Protein AF-A0A6L8KAF8-F1 (afdb_monomer)

Foldseek 3Di:
DPPDDDDPVLVVLLLVCLLVVHDQVVSQVVCVVVVDDRDDPVVSVVSNCVNVVCVVVVVVVVVDDPDDPPPDDPDDPDDPDDD

Nearest PDB structures (foldseek):
  6xg8-assembly1_B  TM=5.889E-01  e=5.314E+00  Acetivibrio thermocellus ATCC 27405

pLDDT: mean 71.53, std 20.31, range [39.53, 95.44]

Mean predicted aligned error: 13.74 Å

Radius of gyration: 17.41 Å; Cα contacts (8 Å, |Δi|>4): 40; chains: 1; bounding box: 42×53×35 Å

Solvent-accessible surface area (backbone atoms only — not comparable to full-atom values): 5360 Å² total; per-residue (Å²): 132,88,72,81,78,77,51,73,68,58,48,49,48,50,52,51,27,43,70,68,69,49,52,73,66,59,40,36,60,68,32,45,87,74,74,47,76,78,74,54,67,69,59,50,52,53,47,36,55,55,51,41,46,51,47,54,50,47,63,50,40,75,76,51,70,98,71,67,92,65,88,71,83,90,76,78,85,78,78,89,76,92,128

Organism: NCBI:txid2692175

Secondary structure (DSSP, 8-state):
--PPPPPHHHH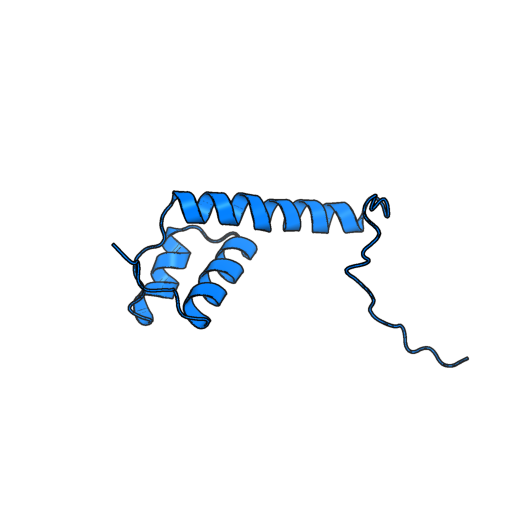HHHHHHHHTT--HHHHHHHHGGGTPPPPPHHHHHHHHHHHHHHHHHHHHTTTS----SS-------------

Structure (mmCIF, N/CA/C/O backbone):
data_AF-A0A6L8KAF8-F1
#
_entry.id   AF-A0A6L8KAF8-F1
#
loop_
_atom_site.group_PDB
_atom_site.id
_atom_site.type_symbol
_atom_site.label_atom_id
_atom_site.label_alt_id
_atom_site.label_comp_id
_atom_site.label_asym_id
_atom_site.label_entity_id
_atom_site.label_seq_id
_atom_site.pdbx_PDB_ins_code
_atom_site.Cartn_x
_atom_site.Cartn_y
_atom_site.Cartn_z
_atom_site.occupancy
_atom_site.B_iso_or_equiv
_atom_site.auth_seq_id
_atom_site.auth_comp_id
_atom_site.auth_asym_id
_atom_site.auth_atom_id
_atom_site.pdbx_PDB_model_num
ATOM 1 N N . MET A 1 1 ? 2.976 16.035 18.958 1.00 39.59 1 MET A N 1
ATOM 2 C CA . MET A 1 1 ? 1.705 15.305 18.751 1.00 39.59 1 MET A CA 1
ATOM 3 C C . MET A 1 1 ? 2.057 13.874 18.372 1.00 39.59 1 MET A C 1
ATOM 5 O O . MET A 1 1 ? 2.581 13.661 17.288 1.00 39.59 1 MET A O 1
ATOM 9 N N . SER A 1 2 ? 1.896 12.917 19.289 1.00 46.50 2 SER A N 1
ATOM 10 C CA . SER A 1 2 ? 2.206 11.506 19.017 1.00 46.50 2 SER A CA 1
ATOM 11 C C . SER A 1 2 ? 1.092 10.936 18.140 1.00 46.50 2 SER A C 1
ATOM 13 O O . SER A 1 2 ? -0.013 10.693 18.621 1.00 46.50 2 SER A O 1
ATOM 15 N N . GLY A 1 3 ? 1.330 10.848 16.830 1.00 60.50 3 GLY A N 1
ATOM 16 C CA . GLY A 1 3 ? 0.363 10.281 15.893 1.00 60.50 3 GLY A CA 1
ATOM 17 C C . GLY A 1 3 ? 0.037 8.840 16.284 1.00 60.50 3 GLY A C 1
ATOM 18 O O . GLY A 1 3 ? 0.942 8.054 16.570 1.00 60.50 3 GLY A O 1
ATOM 19 N N . LYS A 1 4 ? -1.254 8.491 16.316 1.00 69.56 4 LYS A N 1
ATOM 20 C CA . LYS A 1 4 ? -1.718 7.119 16.562 1.00 69.56 4 LYS A CA 1
ATOM 21 C C . LYS A 1 4 ? -0.980 6.175 15.605 1.00 69.56 4 LYS A C 1
ATOM 23 O O . LYS A 1 4 ? -1.053 6.347 14.388 1.00 69.56 4 LYS A O 1
ATOM 28 N N . LYS A 1 5 ? -0.229 5.212 16.151 1.00 80.81 5 LYS A N 1
ATOM 29 C CA . LYS A 1 5 ? 0.488 4.222 15.336 1.00 80.81 5 LYS A CA 1
ATOM 30 C C . LYS A 1 5 ? -0.529 3.416 14.528 1.00 80.81 5 LYS A C 1
ATOM 32 O O . LYS A 1 5 ? -1.513 2.940 15.090 1.00 80.81 5 LYS A O 1
ATOM 37 N N . ARG A 1 6 ? -0.271 3.263 13.227 1.00 85.50 6 ARG A N 1
ATOM 38 C CA . ARG A 1 6 ? -1.114 2.472 12.323 1.00 85.50 6 ARG A CA 1
ATOM 39 C C . ARG A 1 6 ? -1.149 1.008 12.755 1.00 85.50 6 ARG A C 1
ATOM 41 O O . ARG A 1 6 ? -0.100 0.435 13.084 1.00 85.50 6 ARG A O 1
ATOM 48 N N . THR A 1 7 ? -2.331 0.402 12.731 1.00 90.06 7 THR A N 1
ATOM 49 C CA . THR A 1 7 ? -2.502 -1.021 13.065 1.00 90.06 7 THR A CA 1
ATOM 50 C C . THR A 1 7 ? -1.840 -1.919 12.009 1.00 90.06 7 THR A C 1
ATOM 52 O O . THR A 1 7 ? -1.572 -1.464 10.894 1.00 90.06 7 THR A O 1
ATOM 55 N N . PRO A 1 8 ? -1.532 -3.194 12.318 1.00 91.50 8 PRO A N 1
ATOM 56 C CA . PRO A 1 8 ? -0.984 -4.118 11.324 1.00 91.50 8 PRO A CA 1
ATOM 57 C C . PRO A 1 8 ? -1.834 -4.221 10.051 1.00 91.50 8 PRO A C 1
ATOM 59 O O . PRO A 1 8 ? -1.276 -4.179 8.958 1.00 91.50 8 PRO A O 1
ATOM 62 N N . SER A 1 9 ? -3.162 -4.264 10.186 1.00 89.38 9 SER A N 1
ATOM 63 C CA . SER A 1 9 ? -4.091 -4.334 9.052 1.00 89.38 9 SER A CA 1
ATOM 64 C C . SER A 1 9 ? -4.058 -3.069 8.194 1.00 89.38 9 SER A C 1
ATOM 66 O O . SER A 1 9 ? -3.979 -3.158 6.974 1.00 89.38 9 SER A O 1
ATOM 68 N N . GLU A 1 10 ? -4.033 -1.888 8.819 1.00 90.62 10 GLU A N 1
ATOM 69 C CA . GLU A 1 10 ? -3.896 -0.617 8.096 1.00 90.62 10 GLU A CA 1
ATOM 70 C C . GLU A 1 10 ? -2.590 -0.562 7.299 1.00 90.62 10 GLU A C 1
ATOM 72 O O . GLU A 1 10 ? -2.581 -0.148 6.143 1.00 90.62 10 GLU A O 1
ATOM 77 N N . ARG A 1 11 ? -1.479 -1.014 7.895 1.00 90.38 11 ARG A N 1
ATOM 78 C CA . ARG A 1 11 ? -0.190 -1.072 7.196 1.00 90.38 11 ARG A CA 1
ATOM 79 C C . ARG A 1 11 ? -0.226 -2.048 6.023 1.00 90.38 11 ARG A C 1
ATOM 81 O O . ARG A 1 11 ? 0.290 -1.713 4.964 1.00 90.38 11 ARG A O 1
ATOM 88 N N . ALA A 1 12 ? -0.841 -3.218 6.196 1.00 90.94 12 ALA A N 1
ATOM 89 C CA . ALA A 1 12 ? -0.973 -4.206 5.129 1.00 90.94 12 ALA A CA 1
ATOM 90 C C . ALA A 1 12 ? -1.741 -3.642 3.924 1.00 90.94 12 ALA A C 1
ATOM 92 O O . ALA A 1 12 ? -1.275 -3.786 2.799 1.00 90.94 12 ALA A O 1
ATOM 93 N N . ILE A 1 13 ? -2.851 -2.931 4.161 1.00 92.31 13 ILE A N 1
ATOM 94 C CA . ILE A 1 13 ? -3.626 -2.257 3.106 1.00 92.31 13 ILE A CA 1
ATOM 95 C C . ILE A 1 13 ? -2.772 -1.221 2.372 1.00 92.31 13 ILE A C 1
ATOM 97 O O . ILE A 1 13 ? -2.754 -1.201 1.146 1.00 92.31 13 ILE A O 1
ATOM 101 N N . ILE A 1 14 ? -2.028 -0.390 3.109 1.00 90.75 14 ILE A N 1
ATOM 102 C CA . ILE A 1 14 ? -1.165 0.638 2.514 1.00 90.75 14 ILE A CA 1
ATOM 103 C C . ILE A 1 14 ? -0.078 -0.003 1.641 1.00 90.75 14 ILE A C 1
ATOM 105 O O . I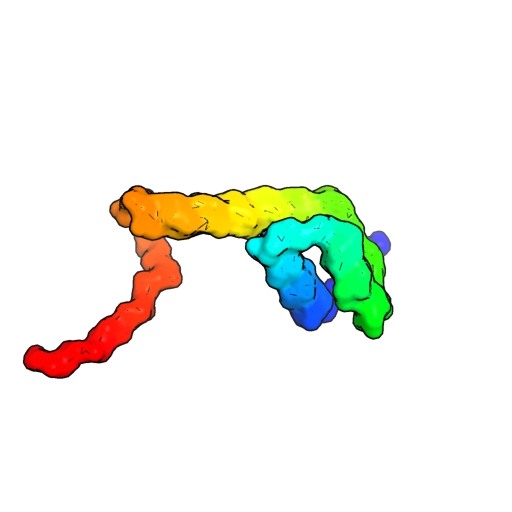LE A 1 14 ? 0.099 0.403 0.496 1.00 90.75 14 ILE A O 1
ATOM 109 N N . TYR A 1 15 ? 0.639 -1.009 2.152 1.00 89.75 15 TYR A N 1
ATOM 110 C CA . TYR A 1 15 ? 1.709 -1.664 1.395 1.00 89.75 15 TYR A CA 1
ATOM 111 C C . TYR A 1 15 ? 1.174 -2.414 0.173 1.00 89.75 15 TYR A C 1
ATOM 113 O O . TYR A 1 15 ? 1.720 -2.258 -0.916 1.00 89.75 15 TYR A O 1
ATOM 121 N N . ALA A 1 16 ? 0.094 -3.182 0.332 1.00 89.25 16 ALA A N 1
ATOM 122 C CA . ALA A 1 16 ? -0.527 -3.907 -0.771 1.00 89.25 16 ALA A CA 1
ATOM 123 C C . ALA A 1 16 ? -1.084 -2.952 -1.833 1.00 89.25 16 ALA A C 1
ATOM 125 O O . ALA A 1 16 ? -0.910 -3.201 -3.020 1.00 89.25 16 ALA A O 1
ATOM 126 N N . GLY A 1 17 ? -1.696 -1.838 -1.423 1.00 90.56 17 GLY A N 1
ATOM 127 C CA . GLY A 1 17 ? -2.202 -0.826 -2.345 1.00 90.56 17 GLY A CA 1
ATOM 128 C C . GLY A 1 17 ? -1.089 -0.145 -3.135 1.00 90.56 17 GLY A C 1
ATOM 129 O O . GLY A 1 17 ? -1.190 -0.038 -4.352 1.00 90.56 17 GLY A O 1
ATOM 130 N N . VAL A 1 18 ? 0.007 0.241 -2.472 1.00 88.25 18 VAL A N 1
ATOM 131 C CA . VAL A 1 18 ? 1.178 0.836 -3.140 1.00 88.25 18 VAL A CA 1
ATOM 132 C C . VAL A 1 18 ? 1.810 -0.145 -4.131 1.00 88.25 18 VAL A C 1
ATOM 134 O O . VAL A 1 18 ? 2.089 0.233 -5.267 1.00 88.25 18 VAL A O 1
ATOM 137 N N . LEU A 1 19 ? 2.009 -1.405 -3.731 1.00 85.56 19 LEU A N 1
ATOM 138 C CA . LEU A 1 19 ? 2.546 -2.449 -4.614 1.00 85.56 19 LEU A CA 1
ATOM 139 C C . LEU A 1 19 ? 1.596 -2.771 -5.774 1.00 85.56 19 LEU A C 1
ATOM 141 O O . LEU A 1 19 ? 2.041 -3.000 -6.892 1.00 85.56 19 LEU A O 1
ATOM 145 N N . GLY A 1 20 ? 0.288 -2.746 -5.524 1.00 85.12 20 GLY A N 1
ATOM 146 C CA . GLY A 1 20 ? -0.750 -2.938 -6.536 1.00 85.12 20 GLY A CA 1
ATOM 147 C C . GLY A 1 20 ? -0.964 -1.735 -7.458 1.00 85.12 20 GLY A C 1
ATOM 148 O O . GLY A 1 20 ? -1.829 -1.797 -8.326 1.00 85.12 20 GLY A O 1
ATOM 149 N N . GLY A 1 21 ? -0.215 -0.639 -7.278 1.00 85.75 21 GLY A N 1
ATOM 150 C CA . GLY A 1 21 ? -0.337 0.568 -8.097 1.00 85.75 21 GLY A CA 1
ATOM 151 C C . GLY A 1 21 ? -1.614 1.379 -7.848 1.00 85.75 21 GLY A C 1
ATOM 152 O O . GLY A 1 21 ? -1.984 2.195 -8.691 1.00 85.75 21 GLY A O 1
ATOM 153 N N . LEU A 1 22 ? -2.289 1.169 -6.714 1.00 91.06 22 LEU A N 1
ATOM 154 C CA . LEU A 1 22 ? -3.467 1.946 -6.331 1.00 91.06 22 LEU A CA 1
ATOM 155 C C . LEU A 1 22 ? -3.090 3.389 -6.006 1.00 91.06 22 LEU A C 1
ATOM 157 O O . LEU A 1 22 ? -2.033 3.656 -5.436 1.00 91.06 22 LEU A O 1
ATOM 161 N N . SER A 1 23 ? -3.990 4.320 -6.315 1.00 92.19 23 SER A N 1
ATOM 162 C CA . SER A 1 23 ? -3.845 5.715 -5.911 1.00 92.19 23 SER A CA 1
ATOM 163 C C . SER A 1 23 ? -4.029 5.887 -4.402 1.00 92.19 23 SER A C 1
ATOM 165 O O . SER A 1 23 ? -4.658 5.074 -3.720 1.00 92.19 23 SER A O 1
ATOM 167 N N . ILE A 1 24 ? -3.533 7.005 -3.867 1.00 94.12 24 ILE A N 1
ATOM 168 C CA . ILE A 1 24 ? -3.728 7.354 -2.456 1.00 94.12 24 ILE A CA 1
ATOM 169 C C . ILE A 1 24 ? -5.216 7.427 -2.074 1.00 94.12 24 ILE A C 1
ATOM 171 O O . ILE A 1 24 ? -5.576 7.012 -0.977 1.00 94.12 24 ILE A O 1
ATOM 175 N N . GLN A 1 25 ? -6.085 7.885 -2.983 1.00 95.19 25 GLN A N 1
ATOM 176 C CA . GLN A 1 25 ? -7.530 7.955 -2.749 1.00 95.19 25 GLN A CA 1
ATOM 177 C C . GLN A 1 25 ? -8.140 6.559 -2.596 1.00 95.19 25 GLN A C 1
ATOM 179 O O . GLN A 1 25 ? -8.906 6.328 -1.667 1.00 95.19 25 GLN A O 1
ATOM 184 N N . GLN A 1 26 ? -7.745 5.614 -3.451 1.00 95.00 26 GLN A N 1
ATOM 185 C CA . GLN A 1 26 ? -8.215 4.228 -3.377 1.00 95.00 26 GLN A CA 1
ATOM 186 C C . GLN A 1 26 ? -7.746 3.542 -2.087 1.00 95.00 26 GLN A C 1
ATOM 188 O O . GLN A 1 26 ? -8.489 2.781 -1.472 1.00 95.00 26 GLN A O 1
ATOM 193 N N . ILE A 1 27 ? -6.523 3.831 -1.633 1.00 93.62 27 ILE A N 1
ATOM 194 C CA . ILE A 1 27 ? -6.023 3.325 -0.347 1.00 93.62 27 ILE A CA 1
ATOM 195 C C . ILE A 1 27 ? -6.813 3.935 0.819 1.00 93.62 27 ILE A C 1
ATOM 197 O O . ILE A 1 27 ? -7.173 3.216 1.750 1.00 93.62 27 ILE A O 1
ATOM 201 N N . ASP A 1 28 ? -7.121 5.232 0.772 1.00 94.19 28 ASP A N 1
ATOM 202 C CA . ASP A 1 28 ? -7.936 5.898 1.793 1.00 94.19 28 ASP A CA 1
ATOM 203 C C . ASP A 1 28 ? -9.359 5.317 1.875 1.00 94.19 28 ASP A C 1
ATOM 205 O O . ASP A 1 28 ? -9.871 5.120 2.979 1.00 94.19 28 ASP A O 1
ATOM 209 N N . GLU A 1 29 ? -9.975 4.979 0.740 1.00 95.44 29 GLU A N 1
ATOM 210 C CA . GLU A 1 29 ? -11.279 4.300 0.682 1.00 95.44 29 GLU A CA 1
ATOM 211 C C . GLU A 1 29 ? -11.242 2.926 1.372 1.00 95.44 29 GLU A C 1
ATOM 213 O O . GLU A 1 29 ? -12.152 2.584 2.128 1.00 95.44 29 GLU A O 1
ATOM 218 N N . LEU A 1 30 ? -10.159 2.159 1.195 1.00 94.06 30 LEU A N 1
ATOM 219 C CA . LEU A 1 30 ? -9.962 0.866 1.867 1.00 94.06 30 LEU A CA 1
ATOM 220 C C . LEU A 1 30 ? -9.687 1.006 3.373 1.00 94.06 30 LEU A C 1
ATOM 222 O O . LEU A 1 30 ? -9.992 0.105 4.156 1.00 94.06 30 LEU A O 1
ATOM 226 N N . LEU A 1 31 ? -9.107 2.129 3.793 1.00 93.12 31 LEU A N 1
ATOM 227 C CA . LEU A 1 31 ? -8.804 2.433 5.192 1.00 93.12 31 LEU A CA 1
ATOM 228 C C . LEU A 1 31 ? -10.017 2.982 5.960 1.00 93.12 31 LEU A C 1
ATOM 230 O O . LEU A 1 31 ? -10.119 2.777 7.174 1.00 93.12 31 LEU A O 1
ATOM 234 N N . GLN A 1 32 ? -10.951 3.641 5.272 1.00 92.62 32 GLN A N 1
ATOM 235 C CA . GLN A 1 32 ? -12.161 4.225 5.853 1.00 92.62 32 GLN A CA 1
ATOM 236 C C . GLN A 1 32 ? -12.995 3.256 6.718 1.00 92.62 32 GLN A C 1
ATOM 238 O O . GLN A 1 32 ? -13.326 3.640 7.845 1.00 92.62 32 GLN A O 1
ATOM 243 N N . PRO A 1 33 ? -13.319 2.015 6.291 1.00 92.31 33 PRO A N 1
ATOM 244 C CA . PRO A 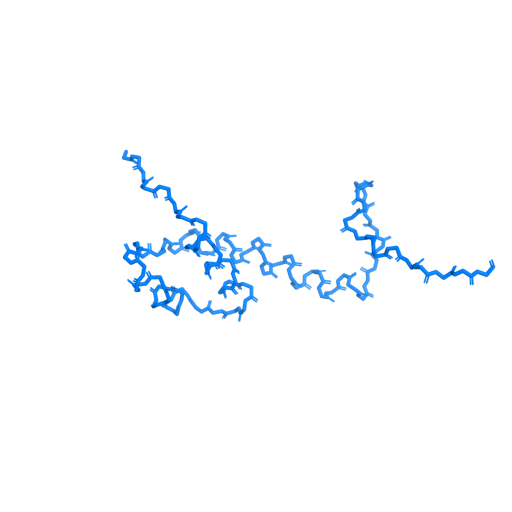1 33 ? -14.103 1.086 7.111 1.00 92.31 33 PRO A CA 1
ATOM 245 C C . PRO A 1 33 ? -13.394 0.659 8.406 1.00 92.31 33 PRO A C 1
ATOM 247 O O . PRO A 1 33 ? -14.050 0.207 9.340 1.00 92.31 33 PRO A O 1
ATOM 250 N N . LEU A 1 34 ? -12.072 0.837 8.500 1.00 89.00 34 LEU A N 1
ATOM 251 C CA . LEU A 1 34 ? -11.291 0.559 9.710 1.00 89.00 34 LEU A CA 1
ATOM 252 C C . LEU A 1 34 ? -11.230 1.756 10.676 1.00 89.00 34 LEU A C 1
ATOM 254 O O . LEU A 1 34 ? -10.570 1.680 11.712 1.00 89.00 34 LEU A O 1
ATOM 258 N N . GLY A 1 35 ? -11.876 2.882 10.343 1.00 87.88 35 GLY A N 1
ATOM 259 C CA . GLY A 1 35 ? -11.773 4.127 11.112 1.00 87.88 35 GLY A CA 1
ATOM 260 C C . GLY A 1 35 ? -10.363 4.726 11.092 1.00 87.88 35 GLY A C 1
ATOM 261 O O . GLY A 1 35 ? -9.984 5.490 11.985 1.00 87.88 35 GLY A O 1
ATOM 262 N N . ALA A 1 36 ? -9.559 4.345 10.100 1.00 86.50 36 ALA A N 1
ATOM 263 C CA . ALA A 1 36 ? -8.191 4.791 9.961 1.00 86.50 36 ALA A CA 1
ATOM 264 C C . ALA A 1 36 ? -8.161 6.187 9.316 1.00 86.50 36 ALA A C 1
ATOM 266 O O . ALA A 1 36 ? -8.939 6.501 8.419 1.00 86.50 36 ALA A O 1
ATOM 267 N N . GLY A 1 37 ? -7.263 7.057 9.788 1.00 86.00 37 GLY A N 1
ATOM 268 C CA . GLY A 1 37 ? -7.127 8.405 9.229 1.00 86.00 37 GLY A CA 1
ATOM 269 C C . GLY A 1 37 ? -6.621 8.378 7.785 1.00 86.00 37 GLY A C 1
ATOM 270 O O . GLY A 1 37 ? -5.993 7.400 7.369 1.00 86.00 37 GLY A O 1
ATOM 271 N N . ARG A 1 38 ? -6.808 9.475 7.049 1.00 88.62 38 ARG A N 1
ATOM 272 C CA . ARG A 1 38 ? -6.254 9.618 5.694 1.00 88.62 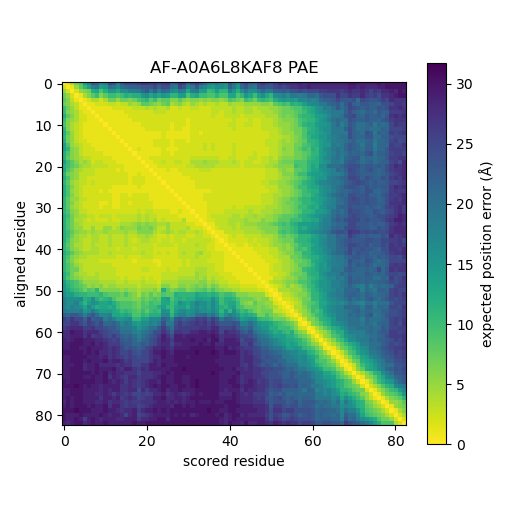38 ARG A CA 1
ATOM 273 C C . ARG A 1 38 ? -4.739 9.457 5.679 1.00 88.62 38 ARG A C 1
ATOM 275 O O . ARG A 1 38 ? -4.051 9.810 6.647 1.00 88.62 38 ARG A O 1
ATOM 282 N N . LEU A 1 39 ? -4.219 8.887 4.606 1.00 88.25 39 LEU A N 1
ATOM 283 C CA . LEU A 1 39 ? -2.794 8.727 4.395 1.00 88.25 39 LEU A CA 1
ATOM 284 C C . LEU A 1 39 ? -2.166 10.093 4.086 1.00 88.25 39 LEU A C 1
ATOM 286 O O . LEU A 1 39 ? -2.748 10.932 3.403 1.00 88.25 39 LEU A O 1
ATOM 290 N N . ASN A 1 40 ? -0.969 10.344 4.616 1.00 88.62 40 ASN A N 1
ATOM 291 C CA . ASN A 1 40 ? -0.238 11.563 4.280 1.00 88.62 40 ASN A CA 1
ATOM 292 C C . ASN A 1 40 ? 0.358 11.410 2.865 1.00 88.62 40 ASN A C 1
ATOM 294 O O . ASN A 1 40 ? 1.095 10.440 2.654 1.00 88.62 40 ASN A O 1
ATOM 298 N N . PRO A 1 41 ? 0.116 12.353 1.933 1.00 88.31 41 PRO A N 1
ATOM 299 C CA . PRO A 1 41 ? 0.671 12.306 0.579 1.00 88.31 41 PRO A CA 1
ATOM 300 C C . PRO A 1 41 ? 2.192 12.127 0.533 1.00 88.31 41 PRO A C 1
ATOM 302 O O . PRO A 1 41 ? 2.692 11.318 -0.241 1.00 88.31 41 PRO A O 1
ATOM 305 N N . ASN A 1 42 ? 2.934 12.790 1.425 1.00 87.25 42 ASN A N 1
ATOM 306 C CA . ASN A 1 42 ? 4.393 12.671 1.477 1.00 87.25 42 ASN A CA 1
ATOM 307 C C . ASN A 1 42 ? 4.837 11.263 1.901 1.00 87.25 42 ASN A C 1
ATOM 309 O O . ASN A 1 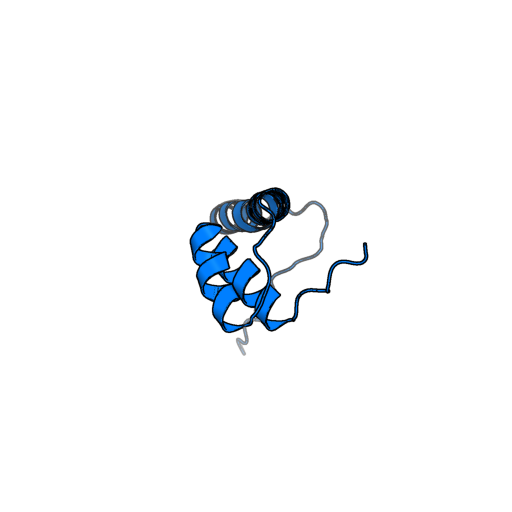42 ? 5.819 10.733 1.387 1.00 87.25 42 ASN A O 1
ATOM 313 N N . SER A 1 43 ? 4.110 10.635 2.832 1.00 84.44 43 SER A N 1
ATOM 314 C CA . SER A 1 43 ? 4.387 9.254 3.240 1.00 84.44 43 SER A CA 1
ATOM 315 C C . SER A 1 43 ? 4.044 8.265 2.131 1.00 84.44 43 SER A C 1
ATOM 317 O O . SER A 1 43 ? 4.776 7.300 1.944 1.00 84.44 43 SER A O 1
ATOM 319 N N . TYR A 1 44 ? 2.962 8.509 1.392 1.00 87.56 44 TYR A N 1
ATOM 320 C CA . TYR A 1 44 ? 2.584 7.702 0.237 1.00 87.56 44 TYR A CA 1
ATOM 321 C C . TYR A 1 44 ? 3.643 7.761 -0.871 1.00 87.56 44 TYR A C 1
ATOM 323 O O . TYR A 1 44 ? 4.088 6.709 -1.315 1.00 87.56 44 TYR A O 1
ATOM 331 N N . GLU A 1 45 ? 4.118 8.949 -1.258 1.00 85.56 45 GLU A N 1
ATOM 332 C CA . GLU A 1 45 ? 5.159 9.084 -2.290 1.00 85.56 45 GLU A CA 1
ATOM 333 C C . GLU A 1 45 ? 6.494 8.471 -1.853 1.00 85.56 45 GLU A C 1
ATOM 335 O O . GLU A 1 45 ? 7.148 7.796 -2.643 1.00 85.56 45 GLU A O 1
ATOM 340 N N . MET A 1 46 ? 6.874 8.613 -0.579 1.00 85.12 46 MET A N 1
ATOM 341 C CA . MET A 1 46 ? 8.054 7.933 -0.036 1.00 85.12 46 MET A CA 1
ATOM 342 C C . MET A 1 46 ? 7.911 6.406 -0.118 1.00 85.12 46 MET A C 1
ATOM 344 O O . MET A 1 46 ? 8.830 5.722 -0.559 1.00 85.12 46 MET A O 1
ATOM 348 N N . LEU A 1 47 ? 6.756 5.860 0.276 1.00 83.88 47 LEU A N 1
ATOM 349 C CA . LEU A 1 47 ? 6.481 4.424 0.189 1.00 83.88 47 LEU A CA 1
ATOM 350 C C . LEU A 1 47 ? 6.464 3.944 -1.262 1.00 83.88 47 LEU A C 1
ATOM 352 O O . LEU A 1 47 ? 7.067 2.923 -1.573 1.00 83.88 47 LEU A O 1
ATOM 356 N N . LYS A 1 48 ? 5.818 4.685 -2.156 1.00 82.12 48 LYS A N 1
ATOM 357 C CA . LYS A 1 48 ? 5.799 4.392 -3.585 1.00 82.12 48 LYS A CA 1
ATOM 358 C C . LYS A 1 48 ? 7.214 4.405 -4.155 1.00 82.12 48 LYS A C 1
ATOM 360 O O . LYS A 1 48 ? 7.607 3.433 -4.779 1.00 82.12 48 LYS A O 1
ATOM 365 N N . GLY A 1 49 ? 8.018 5.426 -3.870 1.00 77.81 49 GLY A N 1
ATOM 366 C CA . GLY A 1 49 ? 9.421 5.482 -4.279 1.00 77.81 49 GLY A CA 1
ATOM 367 C C . GLY A 1 49 ? 10.229 4.279 -3.792 1.00 77.81 49 GLY A C 1
ATOM 368 O O . GLY A 1 49 ? 10.945 3.676 -4.580 1.00 77.81 49 GLY A O 1
ATOM 369 N N . THR A 1 50 ? 10.068 3.871 -2.533 1.00 79.56 50 THR A N 1
ATOM 370 C CA . THR A 1 50 ? 10.782 2.712 -1.978 1.00 79.56 50 THR A CA 1
ATOM 371 C C . THR A 1 50 ? 10.299 1.394 -2.584 1.00 79.56 50 THR A C 1
ATOM 373 O O . THR A 1 50 ? 11.085 0.644 -3.150 1.00 79.56 50 THR A O 1
ATOM 376 N N . TYR A 1 51 ? 9.004 1.098 -2.492 1.00 70.50 51 TYR A N 1
ATOM 377 C CA . TYR A 1 51 ? 8.463 -0.219 -2.829 1.00 70.50 51 TYR A CA 1
ATOM 378 C C . TYR A 1 51 ? 8.215 -0.398 -4.324 1.00 70.50 51 TYR A C 1
ATOM 380 O O . TYR A 1 51 ? 8.474 -1.474 -4.853 1.00 70.50 51 TYR A O 1
ATOM 388 N N . PHE A 1 52 ? 7.760 0.641 -5.024 1.00 67.88 52 PHE A N 1
ATOM 389 C CA . PHE A 1 52 ? 7.546 0.577 -6.468 1.00 67.88 52 PHE A CA 1
ATOM 390 C C . PHE A 1 52 ? 8.881 0.560 -7.216 1.00 67.88 52 PHE A C 1
ATOM 392 O O . PHE A 1 52 ? 9.029 -0.219 -8.148 1.00 67.88 52 PHE A O 1
ATOM 399 N N . SER A 1 53 ? 9.887 1.331 -6.778 1.00 61.62 53 SER A N 1
ATOM 400 C CA . SER A 1 53 ? 11.236 1.233 -7.358 1.00 61.62 53 SER A CA 1
ATOM 401 C C . SER A 1 53 ? 11.844 -0.143 -7.096 1.00 61.62 53 SER A C 1
ATOM 403 O O . SER A 1 53 ? 12.365 -0.755 -8.018 1.00 61.62 53 SER A O 1
ATOM 405 N N . SER A 1 54 ? 11.708 -0.704 -5.889 1.00 60.22 54 SER A N 1
ATOM 406 C CA . SER A 1 54 ? 12.131 -2.086 -5.620 1.00 60.22 54 SER A CA 1
ATOM 407 C C . SER A 1 54 ? 11.340 -3.134 -6.407 1.00 60.22 54 SER A C 1
ATOM 409 O O . SER A 1 54 ? 11.907 -4.160 -6.755 1.00 60.22 54 SER A O 1
ATOM 411 N N . MET A 1 55 ? 10.064 -2.903 -6.724 1.00 60.44 55 MET A N 1
ATOM 412 C CA . MET A 1 55 ? 9.265 -3.804 -7.562 1.00 60.44 55 MET A CA 1
ATOM 413 C C . MET A 1 55 ? 9.670 -3.709 -9.034 1.00 60.44 55 MET A C 1
ATOM 415 O O . MET A 1 55 ? 9.868 -4.734 -9.669 1.00 60.44 55 MET A O 1
ATOM 419 N N . VAL A 1 56 ? 9.859 -2.505 -9.575 1.00 58.34 56 VAL A N 1
ATOM 420 C CA . VAL A 1 56 ? 10.338 -2.297 -10.951 1.00 58.34 56 VAL A CA 1
ATOM 421 C C . VAL A 1 56 ? 11.769 -2.814 -11.107 1.00 58.34 56 VAL A C 1
ATOM 423 O O . VAL A 1 56 ? 12.054 -3.525 -12.064 1.00 58.34 56 VAL A O 1
ATOM 426 N N . ASN A 1 57 ? 12.647 -2.546 -10.139 1.00 56.19 57 ASN A N 1
ATOM 427 C CA . ASN A 1 57 ? 14.012 -3.076 -10.119 1.00 56.19 57 ASN A CA 1
ATOM 428 C C . ASN A 1 57 ? 14.058 -4.569 -9.780 1.00 56.19 57 ASN A C 1
ATOM 430 O O . ASN A 1 57 ? 14.985 -5.240 -10.197 1.00 56.19 57 ASN A O 1
ATOM 434 N N . GLY A 1 58 ? 13.081 -5.114 -9.054 1.00 53.00 58 GLY A N 1
ATOM 435 C CA . GLY A 1 58 ? 12.964 -6.548 -8.782 1.00 53.00 58 GLY A CA 1
ATOM 436 C C . GLY A 1 58 ? 12.419 -7.323 -9.981 1.00 53.00 58 GLY A C 1
ATOM 437 O O . GLY A 1 58 ? 12.877 -8.422 -10.259 1.00 53.00 58 GLY A O 1
ATOM 438 N N . ILE A 1 59 ? 11.499 -6.731 -10.745 1.00 50.97 59 ILE A N 1
ATOM 439 C CA . ILE A 1 59 ? 11.003 -7.279 -12.014 1.00 50.97 59 ILE A CA 1
ATOM 440 C C . ILE A 1 59 ? 12.071 -7.126 -13.112 1.00 50.97 59 ILE A C 1
ATOM 442 O O . ILE A 1 59 ? 12.269 -8.052 -13.892 1.00 50.97 59 ILE A O 1
ATOM 446 N N . GLY A 1 60 ? 12.821 -6.018 -13.133 1.00 43.66 60 GLY A N 1
ATOM 447 C CA . GLY A 1 60 ? 14.001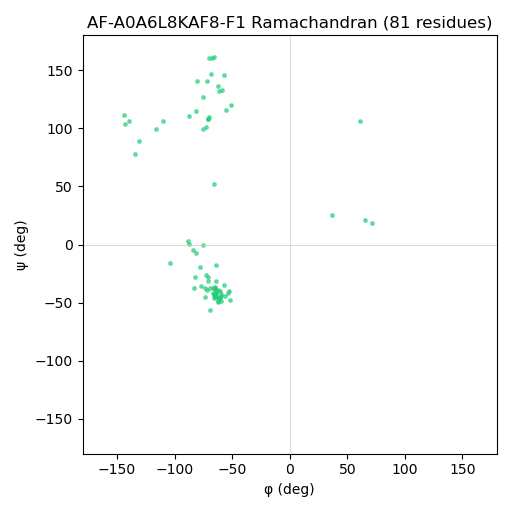 -5.844 -13.992 1.00 43.66 60 GLY A CA 1
ATOM 448 C C . GLY A 1 60 ? 15.204 -6.697 -13.563 1.00 43.66 60 GLY A C 1
ATOM 449 O O . GLY A 1 60 ? 15.947 -7.190 -14.404 1.00 43.66 60 GLY A O 1
ATOM 450 N N . GLY A 1 61 ? 15.351 -6.953 -12.263 1.00 41.25 61 GLY A N 1
ATOM 451 C CA . GLY A 1 61 ? 16.425 -7.740 -11.647 1.00 41.25 61 GLY A CA 1
ATOM 452 C C . GLY A 1 61 ? 16.199 -9.253 -11.656 1.00 41.25 61 GLY A C 1
ATOM 453 O O . GLY A 1 61 ? 17.098 -10.002 -11.290 1.00 41.25 61 GLY A O 1
ATOM 454 N N . ILE A 1 62 ? 15.039 -9.729 -12.119 1.00 46.78 62 ILE A N 1
ATOM 455 C CA . ILE A 1 62 ? 14.895 -11.125 -12.565 1.00 46.78 62 ILE A CA 1
ATOM 456 C C . ILE A 1 62 ? 15.504 -11.301 -13.972 1.00 46.78 62 ILE A C 1
ATOM 458 O O . ILE A 1 62 ? 15.859 -12.418 -14.342 1.00 46.78 62 ILE A O 1
ATOM 462 N N . SER A 1 63 ? 15.702 -10.219 -14.740 1.00 41.47 63 SER A N 1
ATOM 463 C CA . SER A 1 63 ? 16.316 -10.282 -16.075 1.00 41.47 63 SER A CA 1
ATOM 464 C C . SER A 1 63 ? 17.768 -9.813 -16.161 1.00 41.47 63 SER A C 1
ATOM 466 O O . SER A 1 63 ? 18.418 -10.155 -17.146 1.00 41.47 63 SER A O 1
ATOM 468 N N . THR A 1 64 ? 18.320 -9.102 -15.177 1.00 40.94 64 THR A N 1
ATOM 469 C CA . THR A 1 64 ? 19.731 -8.679 -15.223 1.00 40.94 64 THR A CA 1
ATOM 470 C C . THR A 1 64 ? 20.373 -8.699 -13.835 1.00 40.94 64 THR A C 1
ATOM 472 O O . THR A 1 64 ? 20.026 -7.873 -12.997 1.00 40.94 64 THR A O 1
ATOM 475 N N . ASP A 1 65 ? 21.318 -9.626 -13.639 1.00 39.53 65 ASP A N 1
ATOM 476 C CA . ASP A 1 65 ? 22.390 -9.619 -12.627 1.00 39.53 65 ASP A CA 1
ATOM 477 C C . ASP A 1 65 ? 21.946 -9.598 -11.147 1.00 39.53 65 ASP A C 1
ATOM 479 O O . ASP A 1 65 ? 21.568 -8.581 -10.583 1.00 39.53 65 ASP A O 1
ATOM 483 N N . VAL A 1 66 ? 22.040 -10.672 -10.357 1.00 45.09 66 VAL A N 1
ATOM 484 C CA . VAL A 1 66 ? 23.261 -11.436 -10.000 1.00 45.09 66 VAL A CA 1
ATOM 485 C C . VAL A 1 66 ? 24.531 -10.583 -9.821 1.00 45.09 66 VAL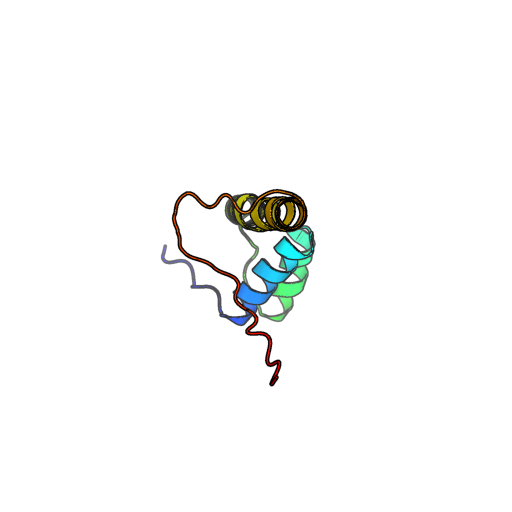 A C 1
ATOM 487 O O . VAL A 1 66 ? 25.634 -11.097 -9.921 1.00 45.09 66 VAL A O 1
ATOM 490 N N . LEU A 1 67 ? 24.426 -9.297 -9.480 1.00 45.97 67 LEU A N 1
ATOM 491 C CA . LEU A 1 67 ? 25.567 -8.519 -8.976 1.00 45.97 67 LEU A CA 1
ATOM 492 C C . LEU A 1 67 ? 25.144 -7.709 -7.752 1.00 45.97 67 LEU A C 1
ATOM 494 O O . LEU A 1 67 ? 24.898 -6.508 -7.794 1.00 45.97 67 LEU A O 1
ATOM 498 N N . ASN A 1 68 ? 25.061 -8.429 -6.639 1.00 44.12 68 ASN A N 1
ATOM 499 C CA . ASN A 1 68 ? 24.886 -7.895 -5.298 1.00 44.12 68 ASN A CA 1
ATOM 500 C C . ASN A 1 68 ? 26.290 -7.582 -4.721 1.00 44.12 68 ASN A C 1
ATOM 502 O O . ASN A 1 68 ? 27.038 -8.527 -4.470 1.00 44.12 68 ASN A O 1
ATOM 506 N N . PRO A 1 69 ? 26.706 -6.314 -4.511 1.00 47.56 69 PRO A N 1
ATOM 507 C CA . PRO A 1 69 ? 27.991 -5.999 -3.868 1.00 47.56 69 PRO A CA 1
ATOM 508 C C . PRO A 1 69 ? 27.943 -6.083 -2.331 1.00 47.56 69 PRO A C 1
ATOM 510 O O . PRO A 1 69 ? 28.980 -6.009 -1.678 1.00 47.56 69 PRO A O 1
ATOM 513 N N . PHE A 1 70 ? 26.759 -6.273 -1.741 1.00 46.88 70 PHE A N 1
ATOM 514 C CA . PHE A 1 70 ? 26.579 -6.573 -0.321 1.00 46.88 70 PHE A CA 1
ATOM 515 C C . PHE A 1 70 ? 25.965 -7.969 -0.221 1.00 46.88 70 PHE A C 1
ATOM 517 O O . PHE A 1 70 ? 24.779 -8.149 -0.473 1.00 46.88 70 PHE A O 1
ATOM 524 N N . GLY A 1 71 ? 26.810 -8.966 0.043 1.00 45.53 71 GLY A N 1
ATOM 525 C CA . GLY A 1 71 ? 26.527 -10.401 -0.053 1.00 45.53 71 GLY A CA 1
ATOM 526 C C . GLY A 1 71 ? 25.490 -10.979 0.917 1.00 45.53 71 GLY A C 1
ATOM 527 O O . GLY A 1 71 ? 25.767 -11.991 1.550 1.00 45.53 71 GLY A O 1
ATOM 528 N N . GLU A 1 72 ? 24.291 -10.410 1.006 1.00 47.06 72 GLU A N 1
ATOM 529 C CA . GLU A 1 72 ? 23.151 -11.067 1.643 1.00 47.06 72 GLU A CA 1
ATOM 530 C C . GLU A 1 72 ? 22.115 -11.458 0.586 1.00 47.06 72 GLU A C 1
ATOM 532 O O . GLU A 1 72 ? 21.426 -10.640 -0.024 1.00 47.06 72 GLU A O 1
ATOM 537 N N . SER A 1 73 ? 22.078 -12.764 0.328 1.00 45.22 73 SER A N 1
ATOM 538 C CA . SER A 1 73 ? 21.159 -13.434 -0.585 1.00 45.22 73 SER A CA 1
ATOM 539 C C . SER A 1 73 ? 19.749 -13.443 0.018 1.00 45.22 73 SER A C 1
ATOM 541 O O . SER A 1 73 ? 19.490 -14.161 0.983 1.00 45.22 73 SER A O 1
ATOM 543 N N . ILE A 1 74 ? 18.830 -12.641 -0.532 1.00 54.03 74 ILE A N 1
ATOM 544 C CA . ILE A 1 74 ? 17.443 -12.514 -0.033 1.00 54.03 74 ILE A CA 1
ATO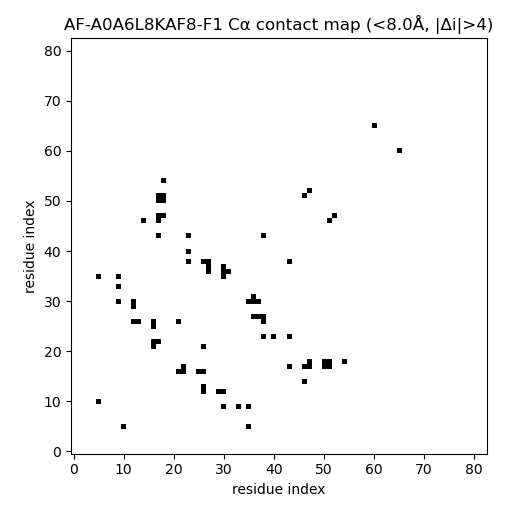M 545 C C . ILE A 1 74 ? 16.505 -13.555 -0.684 1.00 54.03 74 ILE A C 1
ATOM 547 O O . ILE A 1 74 ? 15.309 -13.579 -0.406 1.00 54.03 74 ILE A O 1
ATOM 551 N N . TYR A 1 75 ? 17.014 -14.459 -1.531 1.00 48.00 75 TYR A N 1
ATOM 552 C CA . TYR A 1 75 ? 16.174 -15.475 -2.170 1.00 48.00 75 TYR A CA 1
ATOM 553 C C . TYR A 1 75 ? 16.855 -16.845 -2.239 1.00 48.00 75 TYR A C 1
ATOM 555 O O . TYR A 1 75 ? 17.731 -17.090 -3.061 1.00 48.00 75 TYR A O 1
ATOM 563 N N . HIS A 1 76 ? 16.399 -17.769 -1.392 1.00 48.91 76 HIS A N 1
ATOM 564 C CA . HIS A 1 76 ? 16.691 -19.196 -1.527 1.00 48.91 76 HIS A CA 1
ATOM 565 C C . HIS A 1 76 ? 15.396 -20.015 -1.422 1.00 48.91 76 HIS A C 1
ATOM 567 O O . HIS A 1 76 ? 15.054 -20.479 -0.330 1.00 48.91 76 HIS A O 1
ATOM 573 N N . PRO A 1 77 ? 14.673 -20.279 -2.522 1.00 48.81 77 PRO A N 1
ATOM 574 C CA . PRO A 1 77 ? 13.845 -21.467 -2.575 1.00 48.81 77 PRO A CA 1
ATOM 575 C C . PRO A 1 77 ? 14.799 -22.659 -2.716 1.00 48.81 77 PRO A C 1
ATOM 577 O O . PRO A 1 77 ? 15.352 -22.907 -3.787 1.00 48.81 77 PRO A O 1
ATOM 580 N N . LYS A 1 78 ? 15.050 -23.373 -1.609 1.00 52.34 78 LYS A N 1
ATOM 581 C CA . LYS A 1 78 ? 15.757 -24.661 -1.647 1.00 52.34 78 LYS A CA 1
ATOM 582 C C . LYS A 1 78 ? 15.007 -25.584 -2.608 1.00 52.34 78 LYS A C 1
ATOM 584 O O . LYS A 1 78 ? 13.866 -25.949 -2.334 1.00 52.34 78 LYS A O 1
ATOM 589 N N . GLN A 1 79 ? 15.647 -25.965 -3.708 1.00 46.62 79 GLN A N 1
ATOM 590 C CA . GLN A 1 79 ? 15.160 -27.059 -4.536 1.00 46.62 79 GLN A CA 1
ATOM 591 C C . GLN A 1 79 ? 15.358 -28.356 -3.744 1.00 46.62 79 GLN A C 1
ATOM 593 O O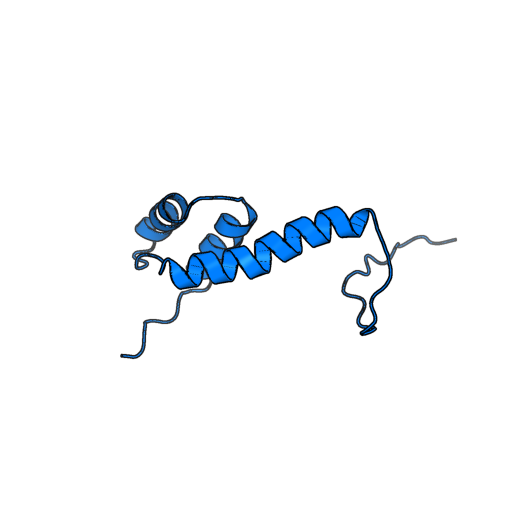 . GLN A 1 79 ? 16.486 -28.771 -3.495 1.00 46.62 79 GLN A O 1
ATOM 598 N N . MET A 1 80 ? 14.259 -28.964 -3.292 1.00 50.59 80 MET A N 1
ATOM 599 C CA . MET A 1 80 ? 14.262 -30.386 -2.961 1.00 50.59 80 MET A CA 1
ATOM 600 C C . MET A 1 80 ? 14.359 -31.149 -4.282 1.00 50.59 80 MET A C 1
ATOM 602 O O . MET A 1 80 ? 13.406 -31.168 -5.057 1.00 50.59 80 MET A O 1
ATOM 606 N N . GLY A 1 81 ? 15.519 -31.739 -4.536 1.00 41.12 81 GLY A N 1
ATOM 607 C CA . GLY A 1 81 ? 15.740 -32.702 -5.604 1.00 41.12 81 GLY A CA 1
ATOM 608 C C . GLY A 1 81 ? 16.707 -33.750 -5.084 1.00 41.12 81 GLY A C 1
ATOM 609 O O . GLY A 1 81 ? 17.885 -33.460 -4.911 1.00 41.12 81 GLY A O 1
ATOM 610 N N . ASP A 1 82 ? 16.156 -34.910 -4.754 1.00 44.00 82 ASP A N 1
ATOM 611 C CA . ASP A 1 82 ? 16.851 -36.114 -4.306 1.00 44.00 82 ASP A CA 1
ATOM 612 C C . ASP A 1 82 ? 17.382 -36.838 -5.555 1.00 44.00 82 ASP A C 1
ATOM 614 O O . ASP A 1 82 ? 16.576 -37.245 -6.396 1.00 44.00 82 ASP A O 1
ATOM 618 N N . LEU A 1 83 ? 18.708 -36.930 -5.713 1.00 40.53 83 LEU A N 1
ATOM 619 C CA . LEU A 1 83 ? 19.409 -37.788 -6.682 1.00 40.53 83 LEU A CA 1
ATOM 620 C C . LEU A 1 83 ? 20.765 -38.218 -6.113 1.00 40.53 83 LEU A C 1
ATOM 622 O O . LEU A 1 83 ? 21.566 -37.319 -5.768 1.00 40.53 83 LEU A O 1
#

Sequence (83 aa):
MSGKKRTPSERAIIYAGVLGGLSIQQIDELLQPLGAGRLNPNSYEMLKGTYFSSMVNGIGGISTDVLNPFGESIYHPKQMGDL